Protein AF-A0AAU9TK17-F1 (afdb_monomer_lite)

pLDDT: mean 78.44, std 19.22, range [39.91, 97.25]

Secondary structure (DSSP, 8-state):
--EEEPPEE---S-TTTS-HHHHS--TT--TTTGGG-----BTTEEPPEEP-STT---------------------------------SS--PPPHHHHHHHHHHTT-PPP----

Sequence (115 aa):
MPFAIPMIWTEPTNHSSDCYFCLTDTKGITVKTKSKIKYPYLASAKRPIPHNEELRASESPQSSDLAATPETIENDTLHFDFQEAFTSNEPHLLSQGDLNDLVRDLNLSKKRQNF

Radius of gyration: 24.79 Å; chains: 1; bounding box: 71×46×42 Å

Foldseek 3Di:
DDFLFAKAADDFPDLPAADQVNPWPPPPDDPVCVVVTDGDDHPRIHHTHHDDPVSPNPPDPDPDPDDDDDDDDDDDDDDDPPPPPPPDPDDDDDDPVNVVVCCVVVVVDDDPPDD

Structure (mmCIF, N/CA/C/O backbone):
data_AF-A0AAU9TK17-F1
#
_entry.id   AF-A0AAU9TK17-F1
#
loop_
_atom_site.group_PDB
_atom_site.id
_atom_site.type_symbol
_atom_site.label_atom_id
_atom_site.label_alt_id
_atom_site.label_comp_id
_atom_site.label_asym_id
_atom_site.label_entity_id
_atom_site.label_seq_id
_atom_site.pdbx_PDB_ins_code
_atom_site.Cartn_x
_atom_site.Cartn_y
_atom_site.Cartn_z
_atom_site.occupancy
_atom_site.B_iso_or_equiv
_atom_site.auth_seq_id
_atom_site.auth_comp_id
_atom_site.auth_asym_id
_atom_site.auth_atom_id
_atom_site.pdbx_PDB_model_num
ATOM 1 N N . MET A 1 1 ? 17.356 -7.948 6.502 1.00 72.31 1 MET A N 1
ATOM 2 C CA . MET A 1 1 ? 17.390 -8.612 5.183 1.00 72.31 1 MET A CA 1
ATOM 3 C C . MET A 1 1 ? 17.298 -7.513 4.136 1.00 72.31 1 MET A C 1
ATOM 5 O O . MET A 1 1 ? 16.275 -6.836 4.127 1.00 72.31 1 MET A O 1
ATOM 9 N N . PRO A 1 2 ? 18.367 -7.245 3.372 1.00 84.88 2 PRO A N 1
ATOM 10 C CA . PRO A 1 2 ? 18.334 -6.244 2.312 1.00 84.88 2 PRO A CA 1
ATOM 11 C C . PRO A 1 2 ? 17.519 -6.752 1.115 1.00 84.88 2 PRO A C 1
ATOM 13 O O . PRO A 1 2 ? 17.487 -7.952 0.831 1.00 84.88 2 PRO A O 1
ATOM 16 N N . PHE A 1 3 ? 16.859 -5.831 0.422 1.00 87.75 3 PHE A N 1
ATOM 17 C CA . PHE A 1 3 ? 16.221 -6.096 -0.864 1.00 87.75 3 PHE A CA 1
ATOM 18 C C . PHE A 1 3 ? 17.177 -5.663 -1.977 1.00 87.75 3 PHE A C 1
ATOM 20 O O . PHE A 1 3 ? 17.791 -4.606 -1.856 1.00 87.75 3 PHE A O 1
ATOM 27 N N . ALA A 1 4 ? 17.305 -6.462 -3.038 1.00 90.44 4 ALA A N 1
ATOM 28 C CA . ALA A 1 4 ? 18.041 -6.050 -4.235 1.00 90.44 4 ALA A CA 1
ATOM 29 C C . ALA A 1 4 ? 17.278 -4.963 -4.997 1.00 90.44 4 ALA A C 1
ATOM 31 O O . ALA A 1 4 ? 17.874 -4.024 -5.514 1.00 90.44 4 ALA A O 1
ATOM 32 N N . ILE A 1 5 ? 15.947 -5.073 -5.027 1.00 89.62 5 ILE A N 1
ATOM 33 C CA . ILE A 1 5 ? 15.061 -4.070 -5.616 1.00 89.62 5 ILE A CA 1
ATOM 34 C C . ILE A 1 5 ? 14.027 -3.691 -4.552 1.00 89.62 5 ILE A C 1
ATOM 36 O O . ILE A 1 5 ? 13.347 -4.587 -4.033 1.00 89.62 5 ILE A O 1
ATOM 40 N N . PRO A 1 6 ? 13.907 -2.401 -4.185 1.00 92.12 6 PRO A N 1
ATOM 41 C CA . PRO A 1 6 ? 12.904 -1.960 -3.227 1.00 92.12 6 PRO A CA 1
ATOM 42 C C . PRO A 1 6 ? 11.492 -2.134 -3.797 1.00 92.12 6 PRO A C 1
ATOM 44 O O . PRO A 1 6 ? 11.295 -2.452 -4.967 1.00 92.12 6 PRO A O 1
ATOM 47 N N . MET A 1 7 ? 10.481 -1.921 -2.959 1.00 93.50 7 MET A N 1
ATOM 48 C CA . MET A 1 7 ? 9.107 -1.850 -3.447 1.00 93.50 7 MET A CA 1
ATOM 49 C C . MET A 1 7 ? 8.983 -0.656 -4.401 1.00 93.50 7 MET A C 1
ATOM 51 O O . MET A 1 7 ? 9.362 0.456 -4.035 1.00 93.50 7 MET A O 1
ATOM 55 N N . ILE A 1 8 ? 8.465 -0.888 -5.605 1.00 94.38 8 ILE A N 1
ATOM 56 C CA . ILE A 1 8 ? 8.270 0.164 -6.608 1.00 94.38 8 ILE A CA 1
ATOM 57 C C . ILE A 1 8 ? 6.799 0.557 -6.599 1.00 94.38 8 ILE A C 1
ATOM 59 O O . ILE A 1 8 ? 5.921 -0.302 -6.720 1.00 94.38 8 ILE A O 1
ATOM 63 N N . TRP A 1 9 ? 6.559 1.858 -6.484 1.00 95.94 9 TRP A N 1
ATOM 64 C CA . TRP A 1 9 ? 5.235 2.461 -6.495 1.00 95.94 9 TRP A CA 1
ATOM 65 C C . TRP A 1 9 ? 5.054 3.266 -7.772 1.00 95.94 9 TRP A C 1
ATOM 67 O O . TRP A 1 9 ? 5.942 4.027 -8.155 1.00 95.94 9 TRP A O 1
ATOM 77 N N . THR A 1 10 ? 3.906 3.115 -8.415 1.00 95.81 10 THR A N 1
ATOM 78 C CA . THR A 1 10 ? 3.488 3.957 -9.536 1.00 95.81 10 THR A CA 1
ATOM 79 C C . THR A 1 10 ? 2.073 4.459 -9.301 1.00 95.81 10 THR A C 1
ATOM 81 O O . THR A 1 10 ? 1.366 3.984 -8.410 1.00 95.81 10 THR A O 1
ATOM 84 N N . GLU A 1 11 ? 1.653 5.430 -10.104 1.00 96.12 11 GLU A N 1
ATOM 85 C CA . GLU A 1 11 ? 0.283 5.927 -10.060 1.00 96.12 11 GLU A CA 1
ATOM 86 C C . GLU A 1 11 ? -0.714 4.781 -10.335 1.00 96.12 11 GLU A C 1
ATOM 88 O O . GLU A 1 11 ? -0.524 4.022 -11.293 1.00 96.12 11 GLU A O 1
ATOM 93 N N . PRO A 1 12 ? -1.740 4.599 -9.483 1.00 97.06 12 PRO A N 1
ATOM 94 C CA . PRO A 1 12 ? -2.760 3.584 -9.691 1.00 97.06 12 PRO A CA 1
ATOM 95 C C . PRO A 1 12 ? -3.680 3.979 -10.845 1.00 97.06 12 PRO A C 1
ATOM 97 O O . PRO A 1 12 ? -4.160 5.106 -10.914 1.00 97.06 12 PRO A O 1
ATOM 100 N N . THR A 1 13 ? -4.008 3.027 -11.713 1.00 97.25 13 THR A N 1
ATOM 101 C CA . THR A 1 13 ? -4.913 3.285 -12.847 1.00 97.25 13 THR A CA 1
ATOM 102 C C . THR A 1 13 ? -6.356 3.546 -12.415 1.00 97.25 13 THR A C 1
ATOM 104 O O . THR A 1 13 ? -7.100 4.230 -13.114 1.00 97.25 13 THR A O 1
ATOM 107 N N . ASN A 1 14 ? -6.782 2.979 -11.282 1.00 96.31 14 ASN A N 1
ATOM 108 C CA . ASN A 1 14 ? -8.108 3.181 -10.705 1.00 96.31 14 ASN A CA 1
ATOM 109 C C . ASN A 1 14 ? -8.174 2.709 -9.236 1.00 96.31 14 ASN A C 1
ATOM 111 O O . ASN A 1 14 ? -7.306 1.980 -8.750 1.00 96.31 14 ASN A O 1
ATOM 115 N N . HIS A 1 15 ? -9.250 3.080 -8.534 1.00 95.25 15 HIS A N 1
ATOM 116 C CA . HIS A 1 15 ? -9.451 2.734 -7.122 1.00 95.25 15 HIS A CA 1
ATOM 117 C C . HIS A 1 15 ? -9.986 1.318 -6.863 1.00 95.25 15 HIS A C 1
ATOM 119 O O . HIS A 1 15 ? -9.838 0.817 -5.749 1.00 95.25 15 HIS A O 1
ATOM 125 N N . SER A 1 16 ? -10.619 0.676 -7.848 1.00 95.50 16 SER A N 1
ATOM 126 C CA . SER A 1 16 ? -11.337 -0.590 -7.653 1.00 95.50 16 SER A CA 1
ATOM 127 C C . SER A 1 16 ? -10.478 -1.831 -7.882 1.00 95.50 16 SER A C 1
ATOM 129 O O . SER A 1 16 ? -10.755 -2.864 -7.281 1.00 95.50 16 SER A O 1
ATOM 131 N N . SER A 1 17 ? -9.452 -1.753 -8.729 1.00 95.50 17 SER A N 1
ATOM 132 C CA . SER A 1 17 ? -8.623 -2.895 -9.124 1.00 95.50 17 SER A CA 1
ATOM 133 C C . SER A 1 17 ? -7.122 -2.662 -8.984 1.00 95.50 17 SER A C 1
ATOM 135 O O . SER A 1 17 ? -6.383 -3.639 -8.954 1.00 95.50 17 SER A O 1
ATOM 137 N N . ASP A 1 18 ? -6.657 -1.412 -8.908 1.00 96.31 18 ASP A N 1
ATOM 138 C CA . ASP A 1 18 ? -5.221 -1.094 -8.967 1.00 96.31 18 ASP A CA 1
ATOM 139 C C . ASP A 1 18 ? -4.769 -0.090 -7.896 1.00 96.31 18 ASP A C 1
ATOM 141 O O . ASP A 1 18 ? -3.670 0.443 -7.956 1.00 96.31 18 ASP A O 1
ATOM 145 N N . CYS A 1 19 ? -5.580 0.157 -6.867 1.00 95.12 19 CYS A N 1
ATOM 146 C CA . CYS A 1 19 ? -5.203 0.998 -5.733 1.00 95.12 19 CYS A CA 1
ATOM 147 C C . CYS A 1 19 ? -4.776 0.133 -4.543 1.00 95.12 19 CYS A C 1
ATOM 149 O O . CYS A 1 19 ? -5.610 -0.475 -3.870 1.00 95.12 19 CYS A O 1
ATOM 151 N N . TYR A 1 20 ? -3.475 0.118 -4.240 1.00 95.88 20 TYR A N 1
ATOM 152 C CA . TYR A 1 20 ? -2.913 -0.673 -3.138 1.00 95.88 20 TYR A CA 1
ATOM 153 C C . TYR A 1 20 ? -3.558 -0.364 -1.786 1.00 95.88 20 TYR A C 1
ATOM 155 O O . TYR A 1 20 ? -3.927 -1.278 -1.051 1.00 95.88 20 TYR A O 1
ATOM 163 N N . PHE A 1 21 ? -3.761 0.917 -1.474 1.00 93.50 21 PHE A N 1
ATOM 164 C CA . PHE A 1 21 ? -4.390 1.335 -0.221 1.00 93.50 21 PHE A CA 1
ATOM 165 C C . PHE A 1 21 ? -5.865 0.940 -0.143 1.00 93.50 21 PHE A C 1
ATOM 167 O O . PHE A 1 21 ? -6.322 0.488 0.901 1.00 93.50 21 PHE A O 1
ATOM 174 N N . CYS A 1 22 ? -6.593 1.067 -1.253 1.00 94.69 22 CYS A N 1
ATOM 175 C CA . CYS A 1 22 ? -8.020 0.766 -1.323 1.00 94.69 22 CYS A CA 1
ATOM 176 C C . CYS A 1 22 ? -8.289 -0.738 -1.172 1.00 94.69 22 CYS A C 1
ATOM 178 O O . CYS A 1 22 ? -9.282 -1.138 -0.569 1.00 94.69 22 CYS A O 1
ATOM 180 N N . LEU A 1 23 ? -7.393 -1.566 -1.717 1.00 95.75 23 LEU A N 1
ATOM 181 C CA . LEU A 1 23 ? -7.523 -3.023 -1.744 1.00 95.75 23 LEU A CA 1
ATOM 182 C C . LEU A 1 23 ? -6.894 -3.728 -0.539 1.00 95.75 23 LEU A C 1
ATOM 184 O O . LEU A 1 23 ? -7.151 -4.911 -0.320 1.00 95.75 23 LEU A O 1
ATOM 188 N N . THR A 1 24 ? -6.071 -3.034 0.246 1.00 95.44 24 THR A N 1
ATOM 189 C CA . THR A 1 24 ? -5.498 -3.610 1.463 1.00 95.44 24 THR A CA 1
ATOM 190 C C . THR A 1 24 ? -6.524 -3.552 2.591 1.00 95.44 24 THR A C 1
ATOM 192 O O . THR A 1 24 ? -6.819 -2.482 3.125 1.00 95.44 24 THR A O 1
ATOM 195 N N . ASP A 1 25 ? -7.037 -4.711 3.007 1.00 94.56 25 ASP A N 1
ATOM 196 C CA . ASP A 1 25 ? -7.927 -4.781 4.165 1.00 94.56 25 ASP A CA 1
ATOM 197 C C . ASP A 1 25 ? -7.143 -4.585 5.468 1.00 94.56 25 ASP A C 1
ATOM 199 O O . ASP A 1 25 ? -6.393 -5.451 5.927 1.00 94.56 25 ASP A O 1
ATOM 203 N N . THR A 1 26 ? -7.315 -3.405 6.054 1.00 93.94 26 THR A N 1
ATOM 204 C CA . THR A 1 26 ? -6.712 -3.012 7.331 1.00 93.94 26 THR A CA 1
ATOM 205 C C . THR A 1 26 ? -7.733 -2.952 8.468 1.00 93.94 26 THR A C 1
ATOM 207 O O . THR A 1 26 ? -7.385 -2.595 9.599 1.00 93.94 26 THR A O 1
ATOM 210 N N . LYS A 1 27 ? -8.997 -3.319 8.218 1.00 93.94 27 LYS A N 1
ATOM 211 C CA . LYS A 1 27 ? -10.055 -3.237 9.230 1.00 93.94 27 LYS A CA 1
ATOM 212 C C . LYS A 1 27 ? -9.791 -4.233 10.357 1.00 93.94 27 LYS A C 1
ATOM 214 O O . LYS A 1 27 ? -9.511 -5.405 10.133 1.00 93.94 27 LYS A O 1
ATOM 219 N N . GLY A 1 28 ? -9.882 -3.761 11.601 1.00 94.25 28 GLY A N 1
ATOM 220 C CA . GLY A 1 28 ? -9.678 -4.606 12.785 1.00 94.25 28 GLY A CA 1
ATOM 221 C C . GLY A 1 28 ? -8.235 -5.093 12.980 1.00 94.25 28 GLY A C 1
ATOM 222 O O . GLY A 1 28 ? -7.992 -6.007 13.775 1.00 94.25 28 GLY A O 1
ATOM 223 N N . ILE A 1 29 ? -7.262 -4.503 12.280 1.00 96.25 29 ILE A N 1
ATOM 224 C CA . ILE A 1 29 ? -5.852 -4.802 12.504 1.00 96.25 29 ILE A CA 1
ATOM 225 C C . ILE A 1 29 ? -5.397 -4.211 13.840 1.00 96.25 29 ILE A C 1
ATOM 227 O O . ILE A 1 29 ? -5.580 -3.037 14.141 1.00 96.25 29 ILE A O 1
ATOM 231 N N . THR A 1 30 ? -4.746 -5.055 14.632 1.00 96.56 30 THR A N 1
ATOM 232 C CA . THR A 1 30 ? -4.107 -4.714 15.902 1.00 96.56 30 THR A CA 1
ATOM 233 C C . THR A 1 30 ? -2.612 -4.992 15.800 1.00 96.56 30 THR A C 1
ATOM 235 O O . THR A 1 30 ? -2.153 -5.696 14.898 1.00 96.56 30 THR A O 1
ATOM 238 N N . VAL A 1 31 ? -1.834 -4.541 16.785 1.00 96.12 31 VAL A N 1
ATOM 239 C CA . VAL A 1 31 ? -0.394 -4.846 16.867 1.00 96.12 31 VAL A CA 1
ATOM 240 C C . VAL A 1 31 ? -0.120 -6.357 16.826 1.00 96.12 31 VAL A C 1
ATOM 242 O O . VAL A 1 31 ? 0.872 -6.781 16.236 1.00 96.12 31 VAL A O 1
ATOM 245 N N . LYS A 1 32 ? -1.018 -7.175 17.394 1.00 96.62 32 LYS A N 1
ATOM 246 C CA . LYS A 1 32 ? -0.907 -8.643 17.413 1.00 96.62 32 LYS A CA 1
ATOM 247 C C . LYS A 1 32 ? -1.326 -9.295 16.091 1.00 96.62 32 LYS A C 1
ATOM 249 O O . LYS A 1 32 ? -0.865 -10.388 15.784 1.00 96.62 32 LYS A O 1
ATOM 254 N N . THR A 1 33 ? -2.205 -8.653 15.319 1.00 95.50 33 THR A N 1
ATOM 255 C CA . THR A 1 33 ? -2.762 -9.208 14.073 1.00 95.50 33 THR A CA 1
ATOM 256 C C . THR A 1 33 ? -2.173 -8.595 12.804 1.00 95.50 33 THR A C 1
ATOM 258 O O . THR A 1 33 ? -2.464 -9.097 11.723 1.00 95.50 33 THR A O 1
ATOM 261 N N . LYS A 1 34 ? -1.288 -7.593 12.902 1.00 94.56 34 LYS A N 1
ATOM 262 C CA . LYS A 1 34 ? -0.641 -6.939 11.747 1.00 94.56 34 LYS A CA 1
ATOM 263 C C . LYS A 1 34 ? 0.108 -7.892 10.810 1.00 94.56 34 LYS A C 1
ATOM 265 O O . LYS A 1 34 ? 0.200 -7.631 9.620 1.00 94.56 34 LYS A O 1
ATOM 270 N N . SER A 1 35 ? 0.617 -9.014 11.318 1.00 94.56 35 SER A N 1
ATOM 271 C CA . SER A 1 35 ? 1.276 -10.041 10.497 1.00 94.56 35 SER A CA 1
ATOM 272 C C . SER A 1 35 ? 0.309 -10.812 9.593 1.00 94.56 35 SER A C 1
ATOM 274 O O . SER A 1 35 ? 0.751 -11.472 8.659 1.00 94.56 35 SER A O 1
ATOM 276 N N . LYS A 1 36 ? -1.003 -10.737 9.855 1.00 94.12 36 LYS A N 1
ATOM 277 C CA . LYS A 1 36 ? -2.049 -11.393 9.059 1.00 94.12 36 LYS A CA 1
ATOM 278 C C . LYS A 1 36 ? -2.526 -10.546 7.878 1.00 94.12 36 LYS A C 1
ATOM 280 O O . LYS A 1 36 ? -3.326 -11.043 7.089 1.00 94.12 36 LY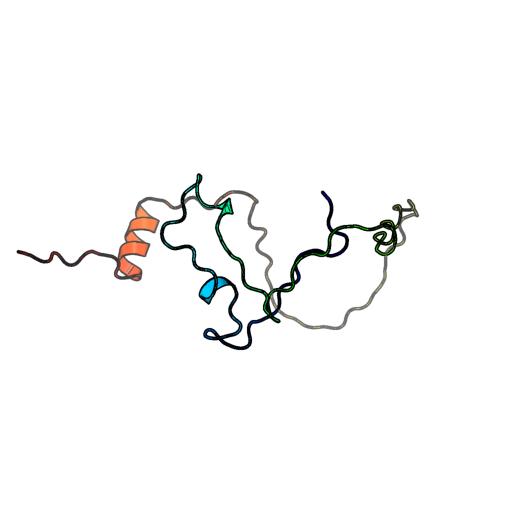S A O 1
ATOM 285 N N . ILE A 1 37 ? -2.069 -9.294 7.762 1.00 94.88 37 ILE A N 1
ATOM 286 C CA . ILE A 1 37 ? -2.433 -8.425 6.640 1.00 94.88 37 ILE A CA 1
ATOM 287 C C . ILE A 1 37 ? -1.955 -9.083 5.348 1.00 94.88 37 ILE A C 1
ATOM 289 O O . ILE A 1 37 ? -0.772 -9.391 5.188 1.00 94.88 37 ILE A O 1
ATOM 293 N N . LYS A 1 38 ? -2.886 -9.287 4.419 1.00 93.06 38 LYS A N 1
ATOM 294 C CA . LYS A 1 38 ? -2.577 -9.758 3.073 1.00 93.06 38 LYS A CA 1
ATOM 295 C C . LYS A 1 38 ? -2.481 -8.553 2.156 1.00 93.06 38 LYS A C 1
ATOM 297 O O . LYS A 1 38 ? -3.492 -7.976 1.776 1.00 93.06 38 LYS A O 1
ATOM 302 N N . TYR A 1 39 ? -1.256 -8.194 1.804 1.00 93.44 39 TYR A N 1
ATOM 303 C CA . TYR A 1 39 ? -1.008 -7.121 0.852 1.00 93.44 39 TYR A CA 1
ATOM 304 C C . TYR A 1 39 ? -1.196 -7.623 -0.587 1.00 93.44 39 TYR A C 1
ATOM 306 O O . TYR A 1 39 ? -0.602 -8.651 -0.943 1.00 93.44 39 TYR A O 1
ATOM 314 N N . PRO A 1 40 ? -2.003 -6.947 -1.423 1.00 93.75 40 PRO A N 1
ATOM 315 C CA . PRO A 1 40 ? -2.246 -7.372 -2.796 1.00 93.75 40 PRO A CA 1
ATOM 316 C C . PRO A 1 40 ? -0.980 -7.244 -3.657 1.00 93.75 40 PRO A C 1
ATOM 318 O O . PRO A 1 40 ? -0.036 -6.533 -3.313 1.00 93.75 40 PRO A O 1
ATOM 321 N N . TYR A 1 41 ? -0.938 -7.978 -4.768 1.00 93.94 41 TYR A N 1
ATOM 322 C CA . TYR A 1 41 ? 0.060 -7.781 -5.819 1.00 93.94 41 TYR A CA 1
ATOM 323 C C . TYR A 1 41 ? -0.603 -6.995 -6.945 1.00 93.94 41 TYR A C 1
ATOM 325 O O . TYR A 1 41 ? -1.563 -7.490 -7.533 1.00 93.94 41 TYR A O 1
ATOM 333 N N . LEU A 1 42 ? -0.125 -5.778 -7.197 1.00 95.06 42 LEU A N 1
ATOM 334 C CA . LEU A 1 42 ? -0.720 -4.841 -8.148 1.00 95.06 42 LEU A CA 1
ATOM 335 C C . LEU A 1 42 ? 0.351 -4.292 -9.085 1.00 95.06 42 LEU A C 1
ATOM 337 O O . LEU A 1 42 ? 1.536 -4.279 -8.741 1.00 95.06 42 L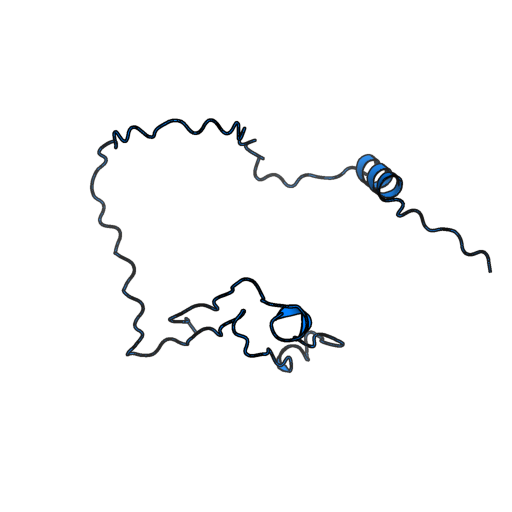EU A O 1
ATOM 341 N N . ALA A 1 43 ? -0.068 -3.808 -10.253 1.00 93.75 43 ALA A N 1
ATOM 342 C CA . ALA A 1 43 ? 0.842 -3.150 -11.184 1.00 93.75 43 ALA A CA 1
ATOM 343 C C . ALA A 1 43 ? 1.396 -1.851 -10.578 1.00 93.75 43 ALA A C 1
ATOM 345 O O . ALA A 1 43 ? 2.592 -1.588 -10.713 1.00 93.75 43 ALA A O 1
ATOM 346 N N . SER A 1 44 ? 0.547 -1.123 -9.842 1.00 96.31 44 SER A N 1
ATOM 347 C CA . SER A 1 44 ? 0.885 0.112 -9.127 1.00 96.31 44 SER A CA 1
ATOM 348 C C . SER A 1 44 ? 1.782 -0.062 -7.898 1.00 96.31 44 SER A C 1
ATOM 350 O O . SER A 1 44 ? 2.367 0.907 -7.417 1.00 96.31 44 SER A O 1
ATOM 352 N N . ALA A 1 45 ? 1.909 -1.285 -7.376 1.00 96.25 45 ALA A N 1
ATOM 353 C CA . ALA A 1 45 ? 2.686 -1.586 -6.175 1.00 96.25 45 ALA A CA 1
ATOM 354 C C . ALA A 1 45 ? 3.410 -2.930 -6.328 1.00 96.25 45 ALA A C 1
ATOM 356 O O . ALA A 1 45 ? 2.946 -3.987 -5.876 1.00 96.25 45 ALA A O 1
ATOM 357 N N . LYS A 1 46 ? 4.575 -2.892 -6.980 1.00 93.62 46 LYS A N 1
ATOM 358 C CA . LYS A 1 46 ? 5.408 -4.075 -7.216 1.00 93.62 46 LYS A CA 1
ATOM 359 C C . LYS A 1 46 ? 6.222 -4.405 -5.975 1.00 93.62 46 LYS A C 1
ATOM 361 O O . LYS A 1 46 ? 6.949 -3.567 -5.448 1.00 93.62 46 LYS A O 1
ATOM 366 N N . ARG A 1 47 ? 6.116 -5.656 -5.525 1.00 91.88 47 ARG A N 1
ATOM 367 C CA . ARG A 1 47 ? 6.781 -6.140 -4.310 1.00 91.88 47 ARG A CA 1
ATOM 368 C C . ARG A 1 47 ? 8.309 -6.054 -4.410 1.00 91.88 47 ARG A C 1
ATOM 370 O O . ARG A 1 47 ? 8.851 -6.267 -5.493 1.00 91.88 47 ARG A O 1
ATOM 377 N N . PRO A 1 48 ? 8.988 -5.809 -3.277 1.00 92.44 48 PRO A N 1
ATOM 378 C CA . PRO A 1 48 ? 10.437 -5.800 -3.234 1.00 92.44 48 PRO A CA 1
ATOM 379 C C . PRO A 1 48 ? 10.983 -7.193 -3.542 1.00 92.44 48 PRO A C 1
ATOM 381 O O . PRO A 1 48 ? 10.387 -8.208 -3.162 1.00 92.44 48 PRO A O 1
ATOM 384 N N . ILE A 1 49 ? 12.136 -7.230 -4.200 1.00 89.75 49 ILE A N 1
ATOM 385 C CA . ILE A 1 49 ? 12.818 -8.471 -4.555 1.00 89.75 49 ILE A CA 1
ATOM 386 C C . ILE A 1 49 ? 13.960 -8.684 -3.558 1.00 89.75 49 ILE A C 1
ATOM 388 O O . ILE A 1 49 ? 14.809 -7.798 -3.407 1.00 89.75 49 ILE A O 1
ATOM 392 N N . PRO A 1 50 ? 13.984 -9.815 -2.829 1.00 89.12 50 PRO A N 1
ATOM 393 C CA . PRO A 1 50 ? 15.062 -10.107 -1.896 1.00 89.12 50 PRO A CA 1
ATOM 394 C C . PRO A 1 50 ? 16.387 -10.261 -2.641 1.00 89.12 50 PRO A C 1
ATOM 396 O O . PRO A 1 50 ? 16.423 -10.682 -3.795 1.00 89.12 50 PRO A O 1
ATOM 399 N N . HIS A 1 51 ? 17.480 -9.924 -1.966 1.00 85.62 51 HIS A N 1
ATOM 400 C CA . HIS A 1 51 ? 18.812 -10.117 -2.520 1.00 85.62 51 HIS A CA 1
ATOM 401 C C . HIS A 1 51 ? 19.094 -11.613 -2.752 1.00 85.62 51 HIS A C 1
ATOM 403 O O . HIS A 1 51 ? 18.895 -12.429 -1.851 1.00 85.62 51 HIS A O 1
ATOM 409 N N . ASN A 1 52 ? 19.581 -11.968 -3.940 1.00 82.31 52 ASN A N 1
ATOM 410 C CA . ASN A 1 52 ? 20.169 -13.273 -4.254 1.00 82.31 52 ASN A CA 1
ATOM 411 C C . ASN A 1 52 ? 21.526 -13.046 -4.955 1.00 82.31 52 ASN A C 1
ATOM 413 O O . ASN A 1 52 ? 21.873 -11.910 -5.272 1.00 82.31 52 ASN A O 1
ATOM 417 N N . GLU A 1 53 ? 22.333 -14.092 -5.150 1.00 75.88 53 GLU A N 1
ATOM 418 C CA . GLU A 1 53 ? 23.673 -13.930 -5.746 1.00 75.88 53 GLU A CA 1
ATOM 419 C C . GLU A 1 53 ? 23.659 -13.415 -7.194 1.00 75.88 53 GLU A C 1
ATOM 421 O O . GLU A 1 53 ? 24.659 -12.865 -7.647 1.00 75.88 53 GLU A O 1
ATOM 426 N N . GLU A 1 54 ? 22.539 -13.566 -7.900 1.00 74.75 54 GLU A N 1
ATOM 427 C CA . GLU A 1 54 ? 22.347 -13.113 -9.281 1.00 74.75 54 GLU A CA 1
ATOM 428 C C . GLU A 1 54 ? 21.958 -11.627 -9.360 1.00 74.75 54 GLU A C 1
ATOM 430 O O . GLU A 1 54 ? 22.357 -10.918 -10.278 1.00 74.75 54 GLU A O 1
ATOM 435 N N . LEU A 1 55 ? 21.234 -11.133 -8.355 1.00 67.38 55 LEU A N 1
ATOM 436 C CA . LEU A 1 55 ? 20.786 -9.751 -8.208 1.00 67.38 55 LEU A CA 1
ATOM 437 C C . LEU A 1 55 ? 21.693 -8.967 -7.261 1.00 67.38 55 LEU A C 1
ATOM 439 O O . LEU A 1 55 ? 21.195 -8.096 -6.543 1.00 67.38 55 LEU A O 1
ATOM 443 N N . ARG A 1 56 ? 23.001 -9.279 -7.219 1.00 60.72 56 ARG A N 1
ATOM 444 C CA . ARG A 1 56 ? 23.967 -8.435 -6.503 1.00 60.72 56 ARG A CA 1
ATOM 445 C C . ARG A 1 56 ? 23.716 -7.008 -6.952 1.00 60.72 56 ARG A C 1
ATOM 447 O O . ARG A 1 56 ? 23.906 -6.691 -8.125 1.00 60.72 56 ARG A O 1
ATOM 454 N N . ALA A 1 57 ? 23.221 -6.189 -6.025 1.00 55.88 57 ALA A N 1
ATOM 455 C CA . ALA A 1 57 ? 23.091 -4.769 -6.264 1.00 55.88 57 ALA A CA 1
ATOM 456 C C . ALA A 1 57 ? 24.461 -4.324 -6.766 1.00 55.88 57 ALA A C 1
ATOM 458 O O . ALA A 1 57 ? 25.462 -4.633 -6.116 1.00 55.88 57 ALA A O 1
ATOM 459 N N . SER A 1 58 ? 24.506 -3.710 -7.951 1.00 56.38 58 SER A N 1
ATOM 460 C CA . SER A 1 58 ? 25.715 -3.061 -8.444 1.00 56.38 58 SER A CA 1
ATOM 461 C C . SER A 1 58 ? 26.296 -2.298 -7.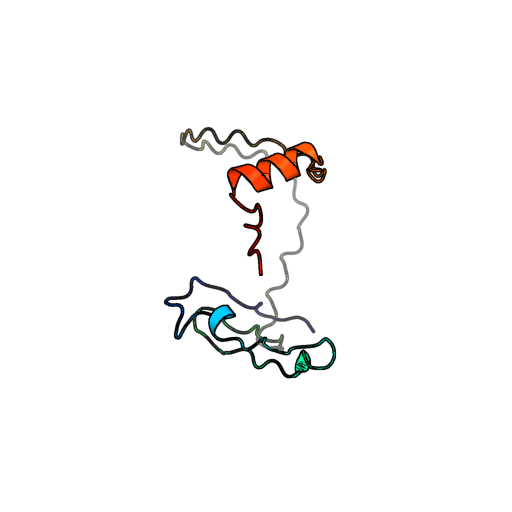267 1.00 56.38 58 SER A C 1
ATOM 463 O O . SER A 1 58 ? 25.588 -1.464 -6.692 1.00 56.38 58 SER A O 1
ATOM 465 N N . GLU A 1 59 ? 27.498 -2.681 -6.834 1.00 54.34 59 GLU A N 1
ATOM 466 C CA . GLU A 1 59 ? 28.139 -2.049 -5.693 1.00 54.34 59 GLU A CA 1
ATOM 467 C C . GLU A 1 59 ? 28.045 -0.542 -5.915 1.00 54.34 59 GLU A C 1
ATOM 469 O O . GLU A 1 59 ? 28.350 -0.057 -7.009 1.00 54.34 59 GLU A O 1
ATOM 474 N N . SER A 1 60 ? 27.513 0.175 -4.918 1.00 57.16 60 SER A N 1
ATOM 475 C CA . SER A 1 60 ? 27.513 1.636 -4.933 1.00 57.16 60 SER A CA 1
ATOM 476 C C . SER A 1 60 ? 28.899 2.073 -5.398 1.00 57.16 60 SER A C 1
ATOM 478 O O . SER A 1 60 ? 29.866 1.564 -4.819 1.00 57.16 60 SER A O 1
ATOM 480 N N . PRO A 1 61 ? 29.030 2.956 -6.408 1.00 53.06 61 PRO A N 1
ATOM 481 C CA . PRO A 1 61 ? 30.337 3.457 -6.787 1.00 53.06 61 PRO A CA 1
ATOM 482 C C . PRO A 1 61 ? 30.993 3.948 -5.504 1.00 53.06 61 PRO A C 1
ATOM 484 O O . PRO A 1 61 ? 30.418 4.781 -4.796 1.00 53.06 61 PRO A O 1
ATOM 487 N N . GLN A 1 62 ? 32.126 3.348 -5.134 1.00 48.78 62 GLN A N 1
ATOM 488 C CA . GLN A 1 62 ? 32.907 3.889 -4.039 1.00 48.78 62 GLN A CA 1
ATOM 489 C C . GLN A 1 62 ? 33.220 5.324 -4.434 1.00 48.78 62 GLN A C 1
ATOM 491 O O . GLN A 1 62 ? 33.694 5.559 -5.546 1.00 48.78 62 GLN A O 1
ATOM 496 N N . SER A 1 63 ? 32.868 6.272 -3.569 1.00 54.47 63 SER A N 1
ATOM 497 C CA . SER A 1 63 ? 33.182 7.677 -3.770 1.00 54.47 63 SER A CA 1
ATOM 498 C C . SER A 1 63 ? 34.694 7.793 -3.937 1.00 54.47 63 SER A C 1
ATOM 500 O O . SER A 1 63 ? 35.443 7.734 -2.963 1.00 54.47 63 SER A O 1
ATOM 502 N N . SER A 1 64 ? 35.158 7.890 -5.178 1.00 46.88 64 SER A N 1
ATOM 503 C CA . SER A 1 64 ? 36.515 8.309 -5.460 1.00 46.88 64 SER A CA 1
ATOM 504 C C . SER A 1 64 ? 36.568 9.798 -5.153 1.00 46.88 64 SER A C 1
ATOM 506 O O . SER A 1 64 ? 35.982 10.594 -5.888 1.00 46.88 64 SER A O 1
ATOM 508 N N . ASP A 1 65 ? 37.235 10.152 -4.055 1.00 52.03 65 ASP A N 1
ATOM 509 C CA . ASP A 1 65 ? 37.715 11.506 -3.793 1.00 52.03 65 ASP A CA 1
ATOM 510 C C . ASP A 1 65 ? 38.489 11.994 -5.020 1.00 52.03 65 ASP A C 1
ATOM 512 O O . ASP A 1 65 ? 39.649 11.633 -5.216 1.00 52.03 65 ASP A O 1
ATOM 516 N N . LEU A 1 66 ? 37.853 12.801 -5.866 1.00 46.66 66 LEU A N 1
ATOM 517 C CA . LEU A 1 66 ? 38.524 13.523 -6.936 1.00 46.66 66 LEU A CA 1
ATOM 518 C C . LEU A 1 66 ? 37.987 14.953 -6.993 1.00 46.66 66 LEU A C 1
ATOM 520 O O . LEU A 1 66 ? 36.922 15.231 -7.527 1.00 46.66 66 LEU A O 1
ATOM 524 N N . ALA A 1 67 ? 38.780 15.814 -6.356 1.00 44.09 67 ALA A N 1
ATOM 525 C CA . ALA A 1 67 ? 39.121 17.188 -6.707 1.00 44.09 67 ALA A CA 1
ATOM 526 C C . ALA A 1 67 ? 38.045 18.065 -7.374 1.00 44.09 67 ALA A C 1
ATOM 528 O O . ALA A 1 67 ? 37.665 17.888 -8.528 1.00 44.09 67 ALA A O 1
ATOM 529 N N . ALA A 1 68 ? 37.696 19.129 -6.646 1.00 49.75 68 ALA A N 1
AT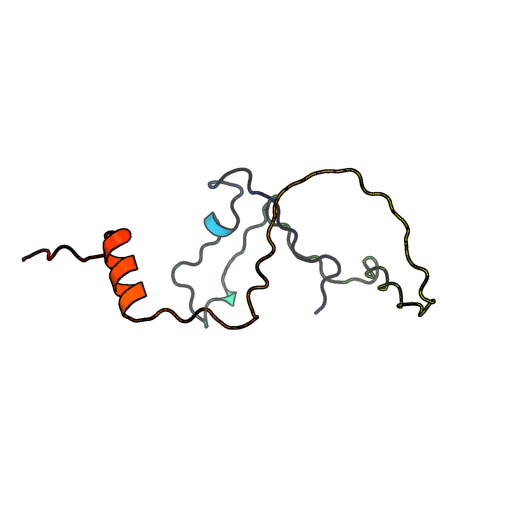OM 530 C CA . ALA A 1 68 ? 36.956 20.285 -7.120 1.00 49.75 68 ALA A CA 1
ATOM 531 C C . ALA A 1 68 ? 37.442 20.794 -8.489 1.00 49.75 68 ALA A C 1
ATOM 533 O O . A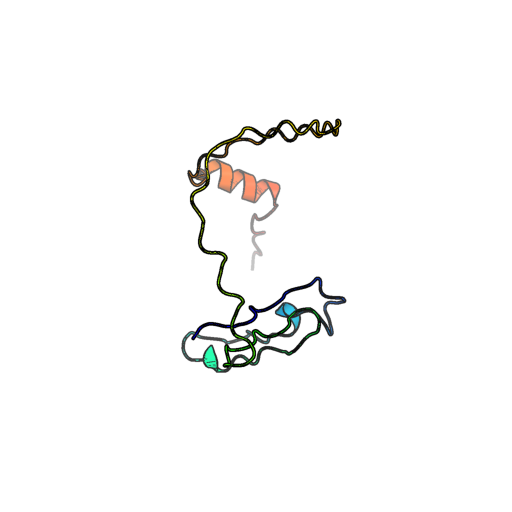LA A 1 68 ? 38.590 21.210 -8.641 1.00 49.75 68 ALA A O 1
ATOM 534 N N . THR A 1 69 ? 36.519 20.866 -9.446 1.00 43.06 69 THR A N 1
ATOM 535 C CA . THR A 1 69 ? 36.566 21.825 -10.554 1.00 43.06 69 THR A CA 1
ATOM 536 C C . THR A 1 69 ? 35.158 22.408 -10.719 1.00 43.06 69 THR A C 1
ATOM 538 O O . THR A 1 69 ? 34.199 21.641 -10.748 1.00 43.06 69 THR A O 1
ATOM 541 N N . PRO A 1 70 ? 34.984 23.744 -10.721 1.00 46.72 70 PRO A N 1
ATOM 542 C CA . PRO A 1 70 ? 33.661 24.347 -10.797 1.00 46.72 70 PRO A CA 1
ATOM 543 C C . PRO A 1 70 ? 33.095 24.218 -12.213 1.00 46.72 70 PRO A C 1
ATOM 545 O O . PRO A 1 70 ? 33.700 24.668 -13.188 1.00 46.72 70 PRO A O 1
ATOM 548 N N . GLU A 1 71 ? 31.920 23.603 -12.299 1.00 39.91 71 GLU A N 1
ATOM 549 C CA . GLU A 1 71 ? 31.123 23.477 -13.511 1.00 39.91 71 GLU A CA 1
ATOM 550 C C . GLU A 1 71 ? 30.633 24.858 -13.965 1.00 39.91 71 GLU A C 1
ATOM 552 O O . GLU A 1 71 ? 29.919 25.556 -13.247 1.00 39.91 71 GLU A O 1
ATOM 557 N N . THR A 1 72 ? 31.018 25.261 -15.176 1.00 47.50 72 THR A N 1
ATOM 558 C CA . THR A 1 72 ? 30.301 26.302 -15.918 1.00 47.50 72 THR A CA 1
ATOM 559 C C . THR A 1 72 ? 29.281 25.584 -16.787 1.00 47.50 72 THR A C 1
ATOM 561 O O . THR A 1 72 ? 29.632 25.051 -17.837 1.00 47.50 72 THR A O 1
ATOM 564 N N . ILE A 1 73 ? 28.033 25.527 -16.328 1.00 51.41 73 ILE A N 1
ATOM 565 C CA . ILE A 1 73 ? 26.894 25.137 -17.159 1.00 51.41 73 ILE A CA 1
ATOM 566 C C . ILE A 1 73 ? 25.945 26.328 -17.173 1.00 51.41 73 ILE A C 1
ATOM 568 O O . ILE A 1 73 ? 25.259 26.621 -16.195 1.00 51.41 73 ILE A O 1
ATOM 572 N N . GLU A 1 74 ? 25.973 27.040 -18.298 1.00 49.69 74 GLU A N 1
ATOM 573 C CA . GLU A 1 74 ? 24.908 27.935 -18.727 1.00 49.69 74 GLU A CA 1
ATOM 574 C C . GLU A 1 74 ? 23.610 27.127 -18.733 1.00 49.69 74 GLU A C 1
ATOM 576 O O . GLU A 1 74 ? 23.471 26.196 -19.526 1.00 49.69 74 GLU A O 1
ATOM 581 N N . ASN A 1 75 ? 22.681 27.448 -17.831 1.00 45.31 75 ASN A N 1
ATOM 582 C CA . ASN A 1 75 ? 21.332 26.921 -17.921 1.00 45.31 75 ASN A CA 1
ATOM 583 C C . ASN A 1 75 ? 20.364 28.064 -18.175 1.00 45.31 75 ASN A C 1
ATOM 585 O O . ASN A 1 75 ? 20.185 28.984 -17.374 1.00 45.31 75 ASN A O 1
ATOM 589 N N . ASP A 1 76 ? 19.823 27.962 -19.377 1.00 42.25 76 ASP A N 1
ATOM 590 C CA . ASP A 1 76 ? 18.869 28.824 -20.021 1.00 42.25 76 ASP A CA 1
ATOM 591 C C . ASP A 1 76 ? 17.613 29.017 -19.163 1.00 42.25 76 ASP A C 1
ATOM 593 O O . ASP A 1 76 ? 17.197 28.172 -18.366 1.00 42.25 76 ASP A O 1
ATOM 597 N N . THR A 1 77 ? 17.037 30.195 -19.318 1.00 53.22 77 THR A N 1
ATOM 598 C CA . THR A 1 77 ? 16.050 30.794 -18.428 1.00 53.22 77 THR A CA 1
ATOM 599 C C . THR A 1 77 ? 14.719 30.038 -18.443 1.00 53.22 77 THR A C 1
ATOM 601 O O . THR A 1 77 ? 13.964 30.121 -19.407 1.00 53.22 77 THR A O 1
ATOM 604 N N . LEU A 1 78 ? 14.353 29.419 -17.317 1.00 50.03 78 LEU A N 1
ATOM 605 C CA . LEU A 1 78 ? 12.954 29.285 -16.904 1.00 50.03 78 LEU A CA 1
ATOM 606 C C . LEU A 1 78 ? 12.785 29.962 -15.544 1.00 50.03 78 LEU A C 1
ATOM 608 O O . LEU A 1 78 ? 13.037 29.389 -14.488 1.00 50.03 78 LEU A O 1
ATOM 612 N N . HIS A 1 79 ? 12.371 31.226 -15.609 1.00 54.72 79 HIS A N 1
ATOM 613 C CA . HIS A 1 79 ? 11.970 32.050 -14.478 1.00 54.72 79 HIS A CA 1
ATOM 614 C C . HIS A 1 79 ? 10.658 31.510 -13.892 1.00 54.72 79 HIS A C 1
ATOM 616 O O . HIS A 1 79 ? 9.563 31.940 -14.260 1.00 54.72 79 HIS A O 1
ATOM 622 N N . PHE A 1 80 ? 10.767 30.534 -12.998 1.00 49.09 80 PHE A N 1
ATOM 623 C CA . PHE A 1 80 ? 9.721 30.230 -12.036 1.00 49.09 80 PHE A CA 1
ATOM 624 C C . PHE A 1 80 ? 10.202 30.801 -10.705 1.00 49.09 80 PHE A C 1
ATOM 626 O O . PHE A 1 80 ? 11.175 30.297 -10.149 1.00 49.09 80 PHE A O 1
ATOM 633 N N . ASP A 1 81 ? 9.564 31.878 -10.238 1.00 52.69 81 ASP A N 1
ATOM 634 C CA . ASP A 1 81 ? 9.775 32.461 -8.907 1.00 52.69 81 ASP A CA 1
ATOM 635 C C . ASP A 1 81 ? 9.357 31.441 -7.833 1.00 52.69 81 ASP A C 1
ATOM 637 O O . ASP A 1 81 ? 8.326 31.568 -7.172 1.00 52.69 81 ASP A O 1
ATOM 641 N N . PHE A 1 82 ? 10.139 30.379 -7.660 1.00 57.50 82 PHE A N 1
ATOM 642 C CA . PHE A 1 82 ? 10.095 29.576 -6.456 1.00 57.50 82 PHE A CA 1
ATOM 643 C C . PHE A 1 82 ? 11.000 30.273 -5.455 1.00 57.50 82 PHE A C 1
ATOM 645 O O . PHE A 1 82 ? 12.199 30.012 -5.372 1.00 57.50 82 PHE A O 1
ATOM 652 N N . GLN A 1 83 ? 10.424 31.218 -4.715 1.00 58.59 83 GLN A N 1
ATOM 653 C CA . GLN A 1 83 ? 11.057 31.693 -3.500 1.00 58.59 83 GLN A CA 1
ATOM 654 C C . GLN A 1 83 ? 11.059 30.511 -2.531 1.00 58.59 83 GLN A C 1
ATOM 656 O O . GLN A 1 83 ? 10.070 30.246 -1.849 1.00 58.59 83 GLN A O 1
ATOM 661 N N . GLU A 1 84 ? 12.157 29.758 -2.537 1.00 51.47 84 GLU A N 1
ATOM 662 C CA . GLU A 1 84 ? 12.438 28.713 -1.568 1.00 51.47 84 GLU A CA 1
ATOM 663 C C . GLU A 1 84 ? 12.536 29.399 -0.206 1.00 51.47 84 GLU A C 1
ATOM 665 O O . GLU A 1 84 ? 13.573 29.919 0.209 1.00 51.47 84 GLU A O 1
ATOM 670 N N . ALA A 1 85 ? 11.391 29.506 0.467 1.00 60.66 85 ALA A N 1
ATOM 671 C CA . ALA A 1 85 ? 11.373 29.829 1.871 1.00 60.66 85 ALA A CA 1
ATOM 672 C C . ALA A 1 85 ? 12.166 28.707 2.534 1.00 60.66 85 ALA A C 1
ATOM 674 O O . ALA A 1 85 ? 11.697 27.572 2.596 1.00 60.66 85 ALA A O 1
ATOM 675 N N . PHE A 1 86 ? 13.382 29.025 2.979 1.00 57.31 86 PHE A N 1
ATOM 676 C CA . PHE A 1 86 ? 14.133 28.225 3.930 1.00 57.31 86 PHE A CA 1
ATOM 677 C C . PHE A 1 86 ? 13.253 28.080 5.171 1.00 57.31 86 PHE A C 1
ATOM 679 O O . PHE A 1 86 ? 13.348 28.862 6.116 1.00 57.31 86 PHE A O 1
ATOM 686 N N . THR A 1 87 ? 12.324 27.128 5.152 1.00 59.75 87 THR A N 1
ATOM 687 C CA . THR A 1 87 ? 11.596 26.752 6.347 1.00 59.75 87 THR A CA 1
ATOM 688 C C . THR A 1 87 ? 12.658 26.146 7.233 1.00 59.75 87 THR A C 1
ATOM 690 O O . THR A 1 87 ? 13.234 25.108 6.896 1.00 59.75 87 THR A O 1
ATOM 693 N N . SER A 1 88 ? 12.992 26.849 8.314 1.00 68.62 88 SER A N 1
ATOM 694 C CA . SER A 1 88 ? 13.804 26.289 9.380 1.00 68.62 88 SER A CA 1
ATOM 695 C C . SER A 1 88 ? 13.289 24.877 9.671 1.00 68.62 88 SER A C 1
ATOM 697 O O . SER A 1 88 ? 12.087 24.620 9.609 1.00 68.62 88 SER A O 1
ATOM 699 N N . ASN A 1 89 ? 14.183 23.944 10.003 1.00 72.88 89 ASN A N 1
ATOM 700 C CA . ASN A 1 89 ? 13.808 22.588 10.433 1.00 72.88 89 ASN A CA 1
ATOM 701 C C . ASN A 1 89 ? 13.003 22.580 11.758 1.00 72.88 89 ASN A C 1
ATOM 703 O O . ASN A 1 89 ? 12.936 21.564 12.449 1.00 72.88 89 ASN A O 1
ATOM 707 N N . GLU A 1 90 ? 12.442 23.721 12.155 1.00 77.44 90 GLU A N 1
ATOM 708 C CA . GLU A 1 90 ? 11.647 23.910 13.345 1.00 77.44 90 GLU A CA 1
ATOM 70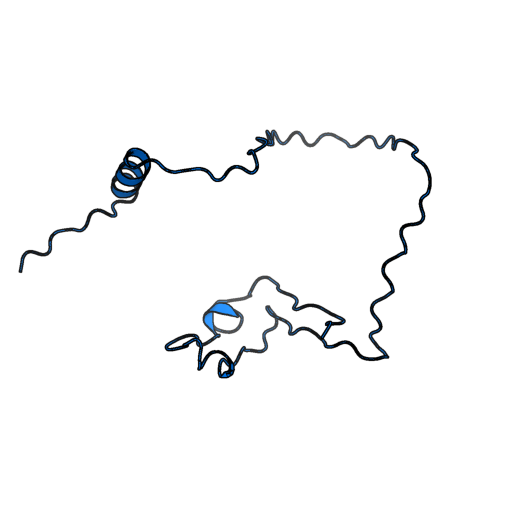9 C C . GLU A 1 90 ? 10.185 23.553 13.041 1.00 77.44 90 GLU A C 1
ATOM 711 O O . GLU A 1 90 ? 9.610 24.034 12.060 1.00 77.44 90 GLU A O 1
ATOM 716 N N . PRO A 1 91 ? 9.558 22.693 13.856 1.00 79.50 91 PRO A N 1
ATOM 717 C CA . PRO A 1 91 ? 8.156 22.366 13.674 1.00 79.50 91 PRO A CA 1
ATOM 718 C C . PRO A 1 91 ? 7.304 23.622 13.862 1.00 79.50 91 PRO A C 1
ATOM 720 O O . PRO A 1 91 ? 7.392 24.297 14.886 1.00 79.50 91 PRO A O 1
ATOM 723 N N . HIS A 1 92 ? 6.436 23.907 12.894 1.00 78.62 92 HIS A N 1
ATOM 724 C CA . HIS A 1 92 ? 5.461 24.982 13.023 1.00 78.62 92 HIS A CA 1
ATOM 725 C C . HIS A 1 92 ? 4.479 24.656 14.158 1.00 78.62 92 HIS A C 1
ATOM 727 O O . HIS A 1 92 ? 3.650 23.747 14.043 1.00 78.62 92 HIS A O 1
ATOM 733 N N . LEU A 1 93 ? 4.591 25.376 15.275 1.00 88.12 93 LEU A N 1
ATOM 734 C CA . LEU A 1 93 ? 3.707 25.214 16.423 1.00 88.12 93 LEU A CA 1
ATOM 735 C C . LEU A 1 93 ? 2.444 26.049 16.215 1.00 88.12 93 LEU A C 1
ATOM 737 O O . LEU A 1 93 ? 2.508 27.270 16.120 1.00 88.12 93 LEU A O 1
ATOM 741 N N . LEU A 1 94 ? 1.291 25.385 16.172 1.00 91.25 94 LEU A N 1
ATOM 742 C CA . LEU A 1 94 ? -0.005 26.059 16.133 1.00 91.25 94 LEU A CA 1
ATOM 743 C C . LEU A 1 94 ? -0.388 26.537 17.535 1.00 91.25 94 LEU A C 1
ATOM 745 O O . LEU A 1 94 ? -0.348 25.765 18.499 1.00 91.25 94 LEU A O 1
ATOM 749 N N . SER A 1 95 ? -0.802 27.795 17.647 1.00 93.56 95 SER A N 1
ATOM 750 C CA . SER A 1 95 ? -1.406 28.331 18.863 1.00 93.56 95 SER A CA 1
ATOM 751 C C . SER A 1 95 ? -2.865 27.875 19.008 1.00 93.56 95 SER A C 1
ATOM 753 O O . SER A 1 95 ? -3.504 27.400 18.067 1.00 93.56 95 SER A O 1
ATOM 755 N N . GLN A 1 96 ? -3.442 28.060 20.201 1.00 94.31 96 GLN A N 1
ATOM 756 C CA . GLN A 1 96 ? -4.870 27.799 20.414 1.00 94.31 96 GLN A CA 1
ATOM 757 C C . GLN A 1 96 ? -5.764 28.706 19.546 1.00 94.31 96 GLN A C 1
ATOM 759 O O . GLN A 1 96 ? -6.870 28.302 19.191 1.00 94.31 96 GLN A O 1
ATOM 764 N N . GLY A 1 97 ? -5.298 29.916 19.208 1.00 95.19 97 GLY A N 1
ATOM 765 C CA . GLY A 1 97 ? -5.997 30.830 18.302 1.00 95.19 97 GLY A CA 1
ATOM 766 C C . GLY A 1 97 ? -6.081 30.256 16.892 1.00 95.19 97 GLY A C 1
ATOM 767 O O . GLY A 1 97 ? -7.183 30.100 16.375 1.00 95.19 97 GLY A O 1
ATOM 768 N N . ASP A 1 98 ? -4.943 29.813 16.354 1.00 94.88 98 ASP A N 1
ATOM 769 C CA . ASP A 1 98 ? -4.862 29.195 15.022 1.00 94.88 98 ASP A CA 1
ATOM 770 C C . ASP A 1 98 ? -5.761 27.960 14.932 1.00 94.88 98 ASP A C 1
ATOM 772 O O . ASP A 1 98 ? -6.470 27.751 13.948 1.00 94.88 98 ASP A O 1
ATOM 776 N N . LEU A 1 99 ? -5.797 27.155 16.000 1.00 92.88 99 LEU A N 1
ATOM 777 C CA . LEU A 1 99 ? -6.680 25.995 16.071 1.00 92.88 99 LEU A CA 1
ATOM 778 C C . LEU A 1 99 ? -8.165 26.392 16.066 1.00 92.88 99 LEU A C 1
ATOM 780 O O . LEU A 1 99 ? -8.973 25.738 15.405 1.00 92.88 99 LEU A O 1
ATOM 784 N N . ASN A 1 100 ? -8.543 27.450 16.786 1.00 93.31 100 ASN A N 1
ATOM 785 C CA . ASN A 1 100 ? -9.922 27.944 16.806 1.00 93.31 100 ASN A CA 1
ATOM 786 C C . ASN A 1 100 ? -10.343 28.513 15.444 1.00 93.31 100 ASN A C 1
ATOM 788 O O . ASN A 1 100 ? -11.478 28.289 15.015 1.00 93.31 100 ASN A O 1
ATOM 792 N N . ASP A 1 101 ? -9.440 29.222 14.768 1.00 94.75 101 ASP A N 1
ATOM 793 C CA . ASP A 1 101 ? -9.673 29.765 13.432 1.00 94.75 101 ASP A CA 1
ATOM 794 C C . ASP A 1 101 ? -9.845 28.637 12.411 1.00 94.75 101 ASP A C 1
ATOM 796 O O . ASP A 1 101 ? -10.853 28.612 11.709 1.00 94.75 101 ASP A O 1
ATOM 800 N N . LEU A 1 102 ? -8.986 27.612 12.439 1.00 93.25 102 LEU A N 1
ATOM 801 C CA . LEU A 1 102 ? -9.139 26.408 11.612 1.00 93.25 102 LEU A CA 1
ATOM 802 C C . LEU A 1 102 ? -10.487 25.711 11.834 1.00 93.25 102 LEU A C 1
ATOM 804 O O . LEU A 1 102 ? -11.144 25.299 10.879 1.00 93.25 102 LEU A O 1
ATOM 808 N N . VAL A 1 103 ? -10.932 25.584 13.089 1.00 92.56 103 VAL A N 1
ATOM 809 C CA . VAL A 1 103 ? -12.240 24.988 13.411 1.00 92.56 103 VAL A CA 1
ATOM 810 C C . VAL A 1 103 ? -13.391 25.795 12.803 1.00 92.56 103 VAL A C 1
ATOM 812 O O . VAL A 1 103 ? -14.385 25.201 12.370 1.00 92.56 103 VAL A O 1
ATOM 815 N N . ARG A 1 104 ? -13.275 27.127 12.762 1.00 91.44 104 ARG A N 1
ATOM 816 C CA . ARG A 1 104 ? -14.278 28.022 12.171 1.00 91.44 104 ARG A CA 1
ATOM 817 C C . ARG A 1 104 ? -14.248 27.963 10.645 1.00 91.44 104 ARG A C 1
ATOM 819 O O . ARG A 1 104 ? -15.292 27.728 10.042 1.00 91.44 104 ARG A O 1
ATOM 826 N N . ASP A 1 105 ? -13.076 28.114 10.043 1.00 94.81 105 ASP A N 1
ATOM 827 C CA . ASP A 1 105 ? -12.890 28.205 8.592 1.00 94.81 105 ASP A CA 1
ATOM 828 C C . ASP A 1 105 ? -13.270 26.893 7.893 1.00 94.81 105 ASP A C 1
ATOM 830 O O . ASP A 1 105 ? -13.933 26.889 6.855 1.00 94.81 105 ASP A O 1
ATOM 834 N N . LEU A 1 106 ? -12.939 25.758 8.514 1.00 92.12 106 LEU A N 1
ATOM 835 C CA . LEU A 1 106 ? -13.281 24.425 8.016 1.00 92.12 106 LEU A CA 1
ATOM 836 C C . LEU A 1 106 ? -14.688 23.963 8.431 1.00 92.12 106 LEU A C 1
ATOM 838 O O . LEU A 1 106 ? -15.070 22.829 8.140 1.00 92.12 106 LEU A O 1
ATOM 842 N N . ASN A 1 107 ? -15.473 24.809 9.108 1.00 86.31 107 ASN A N 1
ATOM 843 C CA . ASN A 1 107 ? -16.812 24.484 9.616 1.00 86.31 107 ASN A CA 1
ATOM 844 C C . ASN A 1 107 ? -16.858 23.196 10.469 1.00 86.31 107 ASN A C 1
ATOM 846 O O . ASN A 1 107 ? -17.827 22.436 10.430 1.00 86.31 107 ASN A O 1
ATOM 850 N N . LEU A 1 108 ? -15.821 22.953 11.276 1.00 84.62 108 LEU A N 1
ATOM 851 C CA . LEU A 1 108 ? -15.685 21.762 12.130 1.00 84.62 108 LEU A CA 1
ATOM 852 C C . LEU A 1 108 ? -16.448 21.880 13.459 1.00 84.62 108 LEU A C 1
ATOM 854 O O . LEU A 1 108 ? -16.460 20.942 14.262 1.00 84.62 108 LEU A O 1
ATOM 858 N N . SER A 1 109 ? -17.088 23.024 13.712 1.00 83.56 109 SER A N 1
ATOM 859 C CA . SER A 1 109 ? -17.948 23.215 14.878 1.00 83.56 109 SER A CA 1
ATOM 860 C C . SER A 1 109 ? -19.086 22.189 14.873 1.00 83.56 109 SER A C 1
ATOM 862 O O . SER A 1 109 ? -19.885 22.108 13.937 1.00 83.56 109 SER A O 1
ATOM 864 N N . LYS A 1 110 ? -19.174 21.378 15.934 1.00 78.00 110 LYS A N 1
ATOM 865 C CA . LYS A 1 110 ? -20.242 20.383 16.072 1.00 78.00 110 LYS A CA 1
ATOM 866 C C . LYS A 1 110 ? -21.589 21.102 16.153 1.00 78.00 110 LYS A C 1
ATOM 868 O O . LYS A 1 110 ? -21.836 21.864 17.087 1.00 78.00 110 LYS A O 1
ATOM 873 N N . LYS A 1 111 ? -22.509 20.787 15.239 1.00 72.50 111 LYS A N 1
ATOM 874 C CA . LYS A 1 111 ? -23.929 21.092 15.444 1.00 72.50 111 LYS A CA 1
ATOM 875 C C . LYS A 1 111 ? -24.398 20.287 16.656 1.00 72.50 111 LYS A C 1
ATOM 877 O O . LYS A 1 111 ? -24.280 19.061 16.658 1.00 72.50 111 LYS A O 1
ATOM 882 N N . ARG A 1 112 ? -24.901 20.959 17.696 1.00 59.09 112 ARG A N 1
ATOM 883 C CA . ARG A 1 112 ? -25.579 20.274 18.803 1.00 59.09 112 ARG A CA 1
ATOM 884 C C . ARG A 1 112 ? -26.827 19.608 18.226 1.00 59.09 112 ARG A C 1
ATOM 886 O O . ARG A 1 112 ? -27.781 20.289 17.869 1.00 59.09 112 ARG A O 1
ATOM 893 N N . GLN A 1 113 ? -26.786 18.288 18.091 1.00 57.59 113 GLN A N 1
ATOM 894 C CA . GLN A 1 113 ? -27.985 17.474 17.945 1.00 57.59 113 GLN A CA 1
ATOM 895 C C . GLN A 1 113 ? -28.625 17.469 19.338 1.00 57.59 113 GLN A C 1
ATOM 897 O O . GLN A 1 113 ? -28.141 16.778 20.234 1.00 57.59 113 GLN A O 1
ATOM 902 N N . ASN A 1 114 ? -29.602 18.349 19.563 1.00 49.72 114 ASN A N 1
ATOM 903 C CA . ASN A 1 114 ? -30.425 18.284 20.766 1.00 49.72 114 ASN A CA 1
ATOM 904 C C . ASN A 1 114 ? -31.276 17.013 20.639 1.00 49.72 114 ASN A C 1
ATOM 906 O O . ASN A 1 114 ? -32.051 16.907 19.689 1.00 49.72 114 ASN A O 1
ATOM 910 N N . PHE A 1 115 ? -31.054 16.054 21.537 1.00 48.38 115 PHE A N 1
ATOM 911 C CA . PHE A 1 115 ? -31.984 14.952 21.776 1.00 48.38 115 PHE A CA 1
ATOM 912 C C . PHE A 1 115 ? -33.125 15.434 22.668 1.00 48.38 115 PHE A C 1
ATOM 914 O O . PHE A 1 115 ? -32.841 16.264 23.565 1.00 48.38 115 PHE A O 1
#

Organism: Euphydryas editha (NCBI:txid104508)